Protein AF-A0A257LGB9-F1 (afdb_monomer_lite)

Radius of gyration: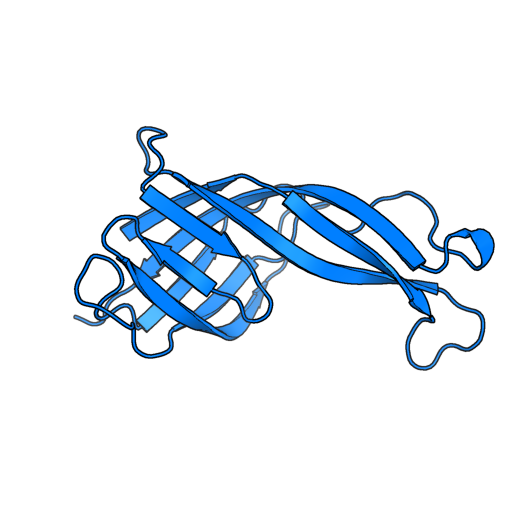 16.11 Å; chains: 1; bounding box: 43×27×45 Å

Secondary structure (DSSP, 8-state):
-EEEEEEEEEEEEEEPTT-TT-EEEEEEEEEEEEE-TTS-EEEEEETTTTEEEETTS-EEEEEEEEEE--STTBPPEEEEEEPPPBSSSTTTT--EEEEEEEEEBSPPSS---TTTTT-EEEEEEEEEEEEE---

Sequence (135 aa):
METVGVGEITYECRDKANAAGQFEWAFVGPQAVLNDRAGQAVGRYFGPPATWVSLDGSQLTGTQLAVAPAQPGSLPLQLVKANPAMGAGALAGVSHIQRVATQGGVAPASPCDAAGRGSRQVVKYQADYIFYKPV

Foldseek 3Di:
DKWKWWFKWKWAWADDPPDPQDIDTDTDKTWTFTADPVRHGQWIFMDDVTKTAGPQGKIWGWDWDDWADDPPQWDTKTKTAIDAIDDDDDQHQFGIKIWAPKDHRDDDPDDRGPVRHGPMDMMIIMTMIDTDGDD

Structure (mmCIF, N/CA/C/O backbone):
data_AF-A0A257LGB9-F1
#
_entry.id   AF-A0A257LGB9-F1
#
loop_
_atom_site.group_PDB
_atom_site.id
_atom_site.type_symbol
_atom_site.label_atom_id
_atom_site.label_alt_id
_atom_site.label_comp_id
_atom_site.label_asym_id
_atom_site.label_entity_id
_atom_site.label_seq_id
_atom_site.pdbx_PDB_ins_code
_atom_site.Cartn_x
_atom_site.Cartn_y
_atom_site.Cartn_z
_atom_site.occupancy
_atom_site.B_iso_or_equiv
_atom_site.auth_seq_id
_atom_site.auth_comp_id
_atom_site.auth_asym_id
_atom_site.auth_atom_id
_atom_site.pdbx_PDB_model_num
ATOM 1 N N . MET A 1 1 ? -13.110 -1.161 11.593 1.00 92.75 1 MET A N 1
ATOM 2 C CA . MET A 1 1 ? -13.285 -0.008 10.674 1.00 92.75 1 MET A CA 1
ATOM 3 C C . MET A 1 1 ? -13.025 -0.503 9.268 1.00 92.75 1 MET A C 1
ATOM 5 O O . MET A 1 1 ? -12.164 -1.359 9.115 1.00 92.75 1 MET A O 1
ATOM 9 N N . GLU A 1 2 ? -13.746 0.007 8.276 1.00 96.69 2 GLU A N 1
ATOM 10 C CA . GLU A 1 2 ? -13.576 -0.373 6.872 1.00 96.69 2 GLU A CA 1
ATOM 11 C C . GLU A 1 2 ? -13.458 0.877 6.009 1.00 96.69 2 GLU A C 1
ATOM 13 O O . GLU A 1 2 ? -14.219 1.826 6.206 1.00 96.69 2 GLU A O 1
ATOM 18 N N . THR A 1 3 ? -12.514 0.880 5.072 1.00 98.25 3 THR A N 1
ATOM 19 C CA . THR A 1 3 ? -12.326 1.982 4.124 1.00 98.25 3 THR A CA 1
ATOM 20 C C . THR A 1 3 ? -12.063 1.465 2.716 1.00 98.25 3 THR A C 1
ATOM 22 O O . THR A 1 3 ? -11.540 0.369 2.532 1.00 98.25 3 THR A O 1
ATOM 25 N N . VAL A 1 4 ? -12.404 2.270 1.715 1.00 98.62 4 VAL A N 1
ATOM 26 C CA . VAL A 1 4 ? -12.056 2.053 0.310 1.00 98.62 4 VAL A CA 1
ATOM 27 C C . VAL A 1 4 ? -10.867 2.947 -0.020 1.00 98.62 4 VAL A C 1
ATOM 29 O O . VAL A 1 4 ? -10.984 4.171 -0.060 1.00 98.62 4 VAL A O 1
ATOM 32 N N . GLY A 1 5 ? -9.705 2.342 -0.237 1.00 98.25 5 GLY A N 1
ATOM 33 C CA . GLY A 1 5 ? -8.519 3.029 -0.724 1.00 98.25 5 GLY A CA 1
ATOM 34 C C . GLY A 1 5 ? -8.590 3.226 -2.231 1.00 98.25 5 GLY A C 1
ATOM 35 O O . GLY A 1 5 ? -8.691 2.241 -2.955 1.00 98.25 5 GLY A O 1
ATOM 36 N N . VAL A 1 6 ? -8.500 4.468 -2.703 1.00 98.38 6 VAL A N 1
ATOM 37 C CA . VAL A 1 6 ? -8.453 4.817 -4.131 1.00 98.38 6 VAL A CA 1
ATOM 38 C C . VAL A 1 6 ? -7.217 5.664 -4.393 1.00 98.38 6 VAL A C 1
ATOM 40 O O . VAL A 1 6 ? -6.977 6.661 -3.709 1.00 98.38 6 VAL A O 1
ATOM 43 N N . GLY A 1 7 ? -6.420 5.271 -5.379 1.00 97.94 7 GLY A N 1
ATOM 44 C CA . GLY A 1 7 ? -5.241 6.025 -5.764 1.00 97.94 7 GLY A CA 1
ATOM 45 C C . GLY A 1 7 ? -4.385 5.296 -6.779 1.00 97.94 7 GLY A C 1
ATOM 46 O O . GLY A 1 7 ? -4.882 4.756 -7.767 1.00 97.94 7 GLY A O 1
ATOM 47 N N . GLU A 1 8 ? -3.082 5.325 -6.539 1.00 98.19 8 GLU A N 1
ATOM 48 C CA . GLU A 1 8 ? -2.081 4.992 -7.537 1.00 98.19 8 GLU A CA 1
ATOM 49 C C . GLU A 1 8 ? -0.939 4.165 -6.946 1.00 98.19 8 GLU A C 1
ATOM 51 O O . GLU A 1 8 ? -0.592 4.288 -5.768 1.00 98.19 8 GLU A O 1
ATOM 56 N N . ILE A 1 9 ? -0.337 3.327 -7.789 1.00 98.25 9 ILE A N 1
ATOM 57 C CA . ILE A 1 9 ? 0.916 2.626 -7.506 1.00 98.25 9 ILE A CA 1
ATOM 58 C C . ILE A 1 9 ? 1.969 3.133 -8.477 1.00 98.25 9 ILE A C 1
ATOM 60 O O . ILE A 1 9 ? 1.739 3.171 -9.687 1.00 98.25 9 ILE A O 1
ATOM 64 N N . THR A 1 10 ? 3.136 3.483 -7.946 1.00 98.44 10 THR A N 1
ATOM 65 C CA . THR A 1 10 ? 4.296 3.839 -8.762 1.00 98.44 10 THR A CA 1
ATOM 66 C C . THR A 1 10 ? 5.200 2.629 -8.948 1.00 98.44 10 THR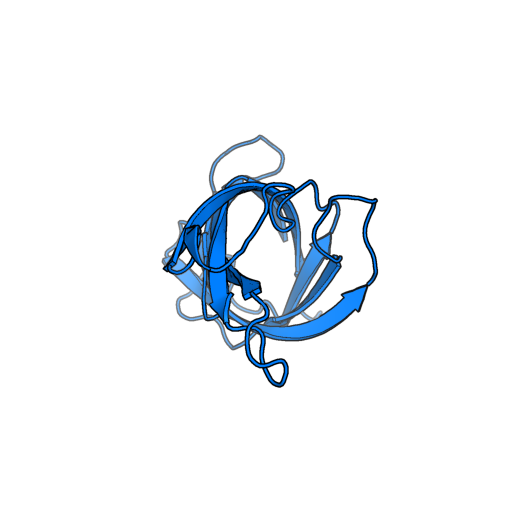 A C 1
ATOM 68 O O . THR A 1 10 ? 5.572 1.958 -7.980 1.00 98.44 10 THR A O 1
ATOM 71 N N . TYR A 1 11 ? 5.592 2.395 -10.195 1.00 98.31 11 TYR A N 1
ATOM 72 C CA . TYR A 1 11 ? 6.624 1.453 -10.602 1.00 98.31 11 TYR A CA 1
ATOM 73 C C . TYR A 1 11 ? 7.796 2.196 -11.234 1.00 98.31 11 TYR A C 1
ATOM 75 O O . TYR A 1 11 ? 7.620 3.255 -11.835 1.00 98.31 11 TYR A O 1
ATOM 83 N N . GLU A 1 12 ? 8.990 1.625 -11.123 1.00 98.00 12 GLU A N 1
ATOM 84 C CA . GLU A 1 12 ? 10.197 2.122 -11.775 1.00 98.00 12 GLU A CA 1
ATOM 85 C C . GLU A 1 12 ? 10.877 0.978 -12.517 1.00 98.00 12 GLU A C 1
ATOM 87 O O . GLU A 1 12 ? 11.023 -0.115 -11.971 1.00 98.00 12 GLU A O 1
ATOM 92 N N . CYS 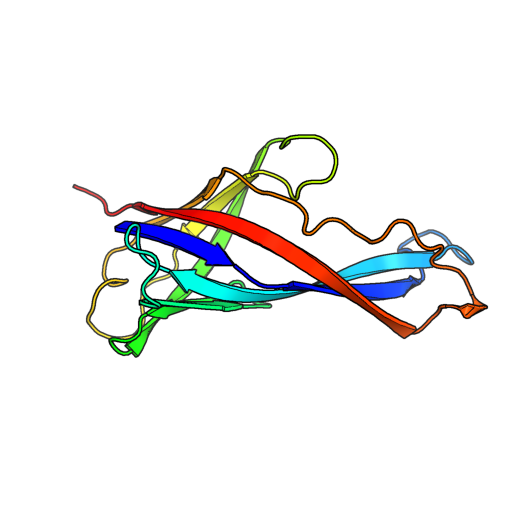A 1 13 ? 11.276 1.219 -13.761 1.00 98.00 13 CYS A N 1
ATOM 93 C CA . CYS A 1 13 ? 11.985 0.223 -14.547 1.00 98.00 13 CYS A CA 1
ATOM 94 C C . CYS A 1 13 ? 13.435 0.136 -14.063 1.00 98.00 13 CYS A C 1
ATOM 96 O O . CYS A 1 13 ? 14.197 1.100 -14.183 1.00 98.00 13 CYS A O 1
ATOM 98 N N . ARG A 1 14 ? 13.815 -1.006 -13.486 1.00 97.12 14 ARG A N 1
ATOM 99 C CA . ARG A 1 14 ? 15.130 -1.229 -12.871 1.00 97.12 14 ARG A CA 1
ATOM 100 C C . ARG A 1 14 ? 15.772 -2.497 -13.407 1.00 97.12 14 ARG A C 1
ATOM 102 O O . ARG A 1 14 ? 15.093 -3.356 -13.960 1.00 97.12 14 ARG A O 1
ATOM 109 N N . ASP A 1 15 ? 17.083 -2.610 -13.227 1.00 96.31 15 ASP A N 1
ATOM 110 C CA . ASP A 1 15 ? 17.796 -3.857 -13.489 1.00 96.31 15 ASP A CA 1
ATOM 111 C C . ASP A 1 15 ? 17.211 -4.976 -12.621 1.00 96.31 15 ASP A C 1
ATOM 113 O O . ASP A 1 15 ? 17.029 -4.813 -11.409 1.00 96.31 15 ASP A O 1
ATOM 117 N N . LYS A 1 16 ? 16.920 -6.112 -13.249 1.00 94.62 16 LYS A N 1
ATOM 118 C CA . LYS A 1 16 ? 16.369 -7.275 -12.567 1.00 94.62 16 LYS A CA 1
ATOM 119 C C . LYS A 1 16 ? 17.433 -7.912 -11.685 1.00 94.62 16 LYS A C 1
ATOM 121 O O . LYS A 1 16 ? 18.541 -8.226 -12.135 1.00 94.62 16 LYS A O 1
ATOM 126 N N . ALA A 1 17 ? 17.084 -8.152 -10.424 1.00 90.94 17 ALA A N 1
ATOM 127 C CA . ALA A 1 17 ? 18.003 -8.789 -9.491 1.00 90.94 17 ALA A CA 1
ATOM 128 C C . ALA A 1 17 ? 18.401 -10.187 -9.998 1.00 90.94 17 ALA A C 1
ATOM 130 O O . ALA A 1 17 ? 17.553 -10.985 -10.397 1.00 90.94 17 ALA A O 1
ATOM 131 N N . ASN A 1 18 ? 19.700 -10.490 -9.956 1.00 91.75 18 ASN A N 1
ATOM 132 C CA . ASN A 1 18 ? 20.275 -11.776 -10.374 1.00 91.75 18 ASN A CA 1
ATOM 133 C C . ASN A 1 18 ? 20.073 -12.143 -11.860 1.00 91.75 18 ASN A C 1
ATOM 135 O O . ASN A 1 18 ? 20.211 -13.311 -12.220 1.00 91.75 18 ASN A O 1
ATOM 139 N N . ALA A 1 19 ? 19.779 -11.174 -12.733 1.00 91.62 19 ALA A N 1
ATOM 140 C CA . ALA A 1 19 ? 19.645 -11.405 -14.169 1.00 91.62 19 ALA A CA 1
ATOM 141 C C . ALA A 1 19 ? 20.272 -10.253 -14.970 1.00 91.62 19 ALA A C 1
ATOM 143 O O . ALA A 1 19 ? 19.600 -9.304 -15.368 1.00 91.62 19 ALA A O 1
ATOM 144 N N . ALA A 1 20 ? 21.586 -10.339 -15.198 1.00 90.75 20 ALA A N 1
ATOM 145 C CA . ALA A 1 20 ? 22.342 -9.309 -15.910 1.00 90.75 20 ALA A CA 1
ATOM 146 C C . ALA A 1 20 ? 21.741 -9.013 -17.296 1.00 90.75 20 ALA A C 1
ATOM 148 O O . ALA A 1 20 ? 21.464 -9.926 -18.075 1.00 90.75 20 ALA A O 1
ATOM 149 N N . GLY A 1 21 ? 21.542 -7.726 -17.592 1.00 91.31 21 GLY A N 1
ATOM 150 C CA . GLY A 1 21 ? 20.955 -7.258 -18.851 1.00 91.31 21 GLY A CA 1
ATOM 151 C C . GLY A 1 21 ? 19.432 -7.403 -18.952 1.00 91.31 21 GLY A C 1
ATOM 152 O O . GLY A 1 21 ? 18.864 -6.991 -19.960 1.00 91.31 21 GLY A O 1
ATOM 153 N N . GLN A 1 22 ? 18.763 -7.961 -17.936 1.00 95.06 22 GLN A N 1
ATOM 154 C CA . GLN A 1 22 ? 17.304 -7.975 -17.847 1.00 95.06 22 GLN A CA 1
ATOM 155 C C . GLN A 1 22 ? 16.810 -6.823 -16.975 1.00 95.06 22 GLN A C 1
ATOM 157 O O . GLN A 1 22 ? 17.477 -6.405 -16.030 1.00 95.06 22 GLN A O 1
ATOM 162 N N . PHE A 1 23 ? 15.605 -6.351 -17.277 1.00 96.50 23 PHE A N 1
ATOM 163 C CA . PHE A 1 23 ? 14.956 -5.258 -16.570 1.00 96.50 23 PHE A CA 1
ATOM 164 C C . PHE A 1 23 ? 13.569 -5.696 -16.106 1.00 96.50 23 PHE A C 1
ATOM 166 O O . PHE A 1 23 ? 12.938 -6.562 -16.714 1.00 96.50 23 PHE A O 1
ATOM 173 N N . GLU A 1 24 ? 13.105 -5.121 -15.004 1.00 96.69 24 GLU A N 1
ATOM 174 C CA . GLU A 1 24 ? 11.769 -5.362 -14.477 1.00 96.69 24 GLU A CA 1
ATOM 175 C C . GLU A 1 24 ? 11.170 -4.104 -13.849 1.00 96.69 24 GLU A C 1
ATOM 177 O O . GLU A 1 24 ? 11.870 -3.203 -13.378 1.00 96.69 24 GLU A O 1
ATOM 182 N N . TRP A 1 25 ? 9.840 -4.053 -13.826 1.00 97.88 25 TRP A N 1
ATOM 183 C CA . TRP A 1 25 ? 9.112 -3.029 -13.093 1.00 97.88 25 TRP A CA 1
ATOM 184 C C . TRP A 1 25 ? 9.207 -3.302 -11.593 1.00 97.88 25 TRP A C 1
ATOM 186 O O . TRP A 1 25 ? 8.507 -4.157 -11.050 1.00 97.88 25 TRP A O 1
ATOM 196 N N . ALA A 1 26 ? 10.049 -2.538 -10.907 1.00 96.75 26 ALA A N 1
ATOM 197 C CA . ALA A 1 26 ? 10.163 -2.575 -9.461 1.00 96.75 26 ALA A CA 1
ATOM 198 C C . ALA A 1 26 ? 9.051 -1.741 -8.812 1.00 96.75 26 ALA A C 1
ATOM 200 O O . ALA A 1 26 ? 8.812 -0.593 -9.193 1.00 96.75 26 ALA A O 1
ATOM 201 N N . PHE A 1 27 ? 8.391 -2.303 -7.799 1.00 96.19 27 PHE A N 1
ATOM 202 C CA . PHE A 1 27 ? 7.402 -1.589 -6.992 1.00 96.19 27 PHE A CA 1
ATOM 203 C C . PHE A 1 27 ? 8.085 -0.465 -6.199 1.00 96.19 27 PHE A C 1
ATOM 205 O O . PHE A 1 27 ? 8.990 -0.727 -5.406 1.00 96.19 27 PHE A O 1
ATOM 212 N N . VAL A 1 28 ? 7.654 0.782 -6.404 1.00 97.50 28 VAL A N 1
ATOM 213 C CA . VAL A 1 28 ? 8.186 1.948 -5.681 1.00 97.50 28 VAL A CA 1
ATOM 214 C C . VAL A 1 28 ? 7.346 2.235 -4.450 1.00 97.50 28 VAL A C 1
ATOM 216 O O . VAL A 1 28 ? 7.895 2.334 -3.359 1.00 97.50 28 VAL A O 1
ATOM 219 N N . GLY A 1 29 ? 6.028 2.353 -4.606 1.00 96.69 29 GLY A N 1
ATOM 220 C CA . GLY A 1 29 ? 5.152 2.667 -3.486 1.00 96.69 29 GLY A CA 1
ATOM 221 C C . GLY A 1 29 ? 3.708 2.961 -3.892 1.00 96.69 29 GLY A C 1
ATOM 222 O O . GLY A 1 29 ? 3.451 3.329 -5.043 1.00 96.69 29 GLY A O 1
ATOM 223 N N . PRO A 1 30 ? 2.759 2.801 -2.956 1.00 97.81 30 PRO A N 1
ATOM 224 C CA . PRO A 1 30 ? 1.386 3.244 -3.120 1.00 97.81 30 PRO A CA 1
ATOM 225 C C . PRO A 1 30 ? 1.195 4.695 -2.662 1.00 97.81 30 PRO A C 1
ATOM 227 O O . PRO A 1 30 ? 1.864 5.161 -1.739 1.00 97.81 30 PRO A O 1
ATOM 230 N N . GLN A 1 31 ? 0.198 5.366 -3.231 1.00 98.31 31 GLN A N 1
ATOM 231 C CA . GLN A 1 31 ? -0.390 6.591 -2.697 1.00 98.31 31 GLN A CA 1
ATOM 232 C C . GLN A 1 31 ? -1.903 6.550 -2.922 1.00 98.31 31 GLN A C 1
ATOM 234 O O . GLN A 1 31 ? -2.366 6.582 -4.058 1.00 98.31 31 GLN A O 1
ATOM 239 N N . ALA A 1 32 ? -2.681 6.478 -1.845 1.00 98.56 32 ALA A N 1
ATOM 240 C CA . ALA A 1 32 ? -4.134 6.376 -1.909 1.00 98.56 32 ALA A CA 1
ATOM 241 C C . ALA A 1 32 ? -4.826 7.232 -0.845 1.00 98.56 32 ALA A C 1
ATOM 243 O O . ALA A 1 32 ? -4.322 7.416 0.267 1.00 98.56 32 ALA A O 1
ATOM 244 N N . VAL A 1 33 ? -6.013 7.723 -1.190 1.00 98.69 33 VAL A N 1
ATOM 245 C CA . VAL A 1 33 ? -6.978 8.284 -0.239 1.00 98.69 33 VAL A CA 1
ATOM 246 C C . VAL A 1 33 ? -7.826 7.137 0.293 1.00 98.69 33 VAL A C 1
ATOM 248 O O . VAL A 1 33 ? -8.251 6.281 -0.479 1.00 98.69 33 VAL A O 1
ATOM 251 N N . LEU A 1 34 ? -8.053 7.103 1.603 1.00 98.62 34 LEU A N 1
ATOM 252 C CA . LEU A 1 34 ? -8.959 6.158 2.247 1.00 98.62 34 LEU A CA 1
ATOM 253 C C . LEU A 1 34 ? -10.313 6.837 2.428 1.00 98.62 34 LEU A C 1
ATOM 255 O O . LEU A 1 34 ? -10.395 7.844 3.129 1.00 98.62 34 LEU A O 1
ATOM 259 N N . ASN A 1 35 ? -11.352 6.272 1.825 1.00 98.50 35 ASN A N 1
ATOM 260 C CA . ASN A 1 35 ? -12.722 6.760 1.928 1.00 98.50 35 ASN A CA 1
ATOM 261 C C . ASN A 1 35 ? -13.561 5.830 2.808 1.00 98.50 35 ASN A C 1
ATOM 263 O O . ASN A 1 35 ? -13.337 4.621 2.809 1.00 98.50 35 ASN A O 1
ATOM 267 N N . ASP A 1 36 ? -14.530 6.355 3.548 1.00 96.31 36 ASP A N 1
ATOM 268 C CA . ASP A 1 36 ? -15.533 5.525 4.215 1.00 96.31 36 ASP A CA 1
ATOM 269 C C . ASP A 1 36 ? -16.525 4.913 3.204 1.00 96.31 36 ASP A C 1
ATOM 271 O O . ASP A 1 36 ? -16.432 5.113 1.989 1.00 96.31 36 ASP A O 1
ATOM 275 N N . ARG A 1 37 ? -17.500 4.144 3.700 1.00 91.56 37 ARG A N 1
ATOM 276 C CA . ARG A 1 37 ? -18.526 3.515 2.851 1.00 91.56 37 ARG A CA 1
ATOM 277 C C . ARG A 1 37 ? -19.489 4.524 2.204 1.00 91.56 37 ARG A C 1
ATOM 279 O O . ARG A 1 37 ? -20.154 4.161 1.240 1.00 91.56 37 ARG A O 1
ATOM 286 N N . ALA A 1 38 ? -19.551 5.764 2.695 1.00 93.88 38 ALA A N 1
ATOM 287 C CA . ALA A 1 38 ? -20.304 6.858 2.082 1.00 93.88 38 ALA A CA 1
ATOM 288 C C . ALA A 1 38 ? -19.481 7.621 1.023 1.00 93.88 38 ALA A C 1
ATOM 290 O O . ALA A 1 38 ? -20.002 8.536 0.385 1.00 93.88 38 ALA A O 1
ATOM 291 N N . GLY A 1 39 ? -18.215 7.243 0.813 1.00 94.56 39 GLY A N 1
ATOM 292 C CA . GLY A 1 39 ? -17.309 7.876 -0.140 1.00 94.56 39 GLY A CA 1
ATOM 293 C C . GLY A 1 39 ? -16.592 9.110 0.407 1.00 94.56 39 GLY A C 1
ATOM 294 O O . GLY A 1 39 ? -15.912 9.790 -0.358 1.00 94.56 39 GLY A O 1
ATOM 295 N N . GLN A 1 40 ? -16.709 9.404 1.705 1.00 97.31 40 GLN A N 1
ATOM 296 C CA . GLN A 1 40 ? -16.028 10.540 2.318 1.00 97.31 40 GLN A CA 1
ATOM 297 C C . GLN A 1 40 ? -14.590 10.188 2.665 1.00 97.31 40 GLN A C 1
ATOM 299 O O . GLN A 1 40 ? -14.323 9.136 3.243 1.00 97.31 40 GLN A O 1
ATOM 304 N N . ALA A 1 41 ? -13.656 11.087 2.360 1.00 98.06 41 ALA A N 1
ATOM 305 C CA . ALA A 1 41 ? -12.259 10.903 2.728 1.00 98.06 41 ALA A CA 1
ATOM 306 C C . ALA A 1 41 ? -12.108 10.889 4.257 1.00 98.06 41 ALA A C 1
ATOM 308 O O . ALA A 1 41 ? -12.501 11.833 4.938 1.00 98.06 41 ALA A O 1
ATOM 309 N N . VAL A 1 42 ? -11.502 9.827 4.787 1.00 98.12 42 VAL A N 1
ATOM 310 C CA . VAL A 1 42 ? -11.250 9.621 6.227 1.00 98.12 42 VAL A CA 1
ATOM 311 C C . VAL A 1 42 ? -9.778 9.379 6.545 1.00 98.12 42 VAL A C 1
ATOM 313 O O . VAL A 1 42 ? -9.393 9.307 7.711 1.00 98.12 42 VAL A O 1
ATOM 316 N N . GLY A 1 43 ? -8.924 9.283 5.527 1.00 98.19 43 GLY A N 1
ATOM 317 C CA . GLY A 1 43 ? -7.501 9.087 5.738 1.00 98.19 43 GLY A CA 1
ATOM 318 C C . GLY A 1 43 ? -6.700 8.914 4.458 1.00 98.19 43 GLY A C 1
ATOM 319 O O . GLY A 1 43 ? -7.169 9.170 3.349 1.00 98.19 43 GLY A O 1
ATOM 320 N N . ARG A 1 44 ? -5.458 8.467 4.619 1.00 98.50 44 ARG A N 1
ATOM 321 C CA . ARG A 1 44 ? -4.500 8.225 3.538 1.00 98.50 44 ARG A CA 1
ATOM 322 C C . ARG A 1 44 ? -3.725 6.938 3.788 1.00 98.50 44 ARG A C 1
ATOM 324 O O . ARG A 1 44 ? -3.461 6.571 4.932 1.00 98.50 44 ARG A O 1
ATOM 331 N N . TYR A 1 45 ? -3.326 6.293 2.701 1.00 98.44 45 TYR A N 1
ATOM 332 C CA . TYR A 1 45 ? -2.424 5.149 2.692 1.00 98.44 45 TYR A CA 1
ATOM 333 C C . TYR A 1 45 ? -1.251 5.421 1.751 1.00 98.44 45 TYR A C 1
ATOM 335 O O . TYR A 1 45 ? -1.456 5.846 0.614 1.00 98.44 45 TYR A O 1
ATOM 343 N N . PHE A 1 46 ? -0.026 5.188 2.214 1.00 98.25 46 PHE A N 1
ATOM 344 C CA . PHE A 1 46 ? 1.181 5.369 1.405 1.00 98.25 46 PHE A CA 1
ATOM 345 C C . PHE A 1 46 ? 2.332 4.475 1.877 1.00 98.25 46 PHE A C 1
ATOM 347 O O . PHE A 1 46 ? 2.225 3.797 2.897 1.00 98.25 46 PHE A O 1
ATOM 354 N N . GLY A 1 47 ? 3.438 4.451 1.137 1.00 95.56 47 GLY A N 1
ATOM 355 C CA . GLY A 1 47 ? 4.678 3.804 1.567 1.00 95.56 47 GLY A CA 1
ATOM 356 C C . GLY A 1 47 ? 5.802 3.923 0.538 1.00 95.56 47 GLY A C 1
ATOM 357 O O . GLY A 1 47 ? 5.577 4.513 -0.520 1.00 95.56 47 GLY A O 1
ATOM 358 N N . PRO A 1 48 ? 6.988 3.346 0.805 1.00 93.81 48 PRO A N 1
ATOM 359 C CA . PRO A 1 48 ? 7.365 2.532 1.971 1.00 93.81 48 PRO A CA 1
ATOM 360 C C . PRO A 1 48 ? 7.857 3.351 3.195 1.00 93.81 48 PRO A C 1
ATOM 362 O O . PRO A 1 48 ? 8.442 4.415 3.004 1.00 93.81 48 PRO A O 1
ATOM 365 N N . PRO A 1 49 ? 7.683 2.846 4.444 1.00 95.25 49 PRO A N 1
ATOM 366 C CA . PRO A 1 49 ? 6.932 1.637 4.801 1.00 95.25 49 PRO A CA 1
ATOM 367 C C . PRO A 1 49 ? 5.422 1.836 4.613 1.00 95.25 49 PRO A C 1
ATOM 369 O O . PRO A 1 49 ? 4.943 2.965 4.541 1.00 95.25 49 PRO A O 1
ATOM 372 N N . ALA A 1 50 ? 4.664 0.739 4.531 1.00 96.75 50 ALA A N 1
ATOM 373 C CA . ALA A 1 50 ? 3.205 0.799 4.455 1.00 96.75 50 ALA A CA 1
ATOM 374 C C . ALA A 1 50 ? 2.645 1.540 5.683 1.00 96.75 50 ALA A C 1
ATOM 376 O O . ALA A 1 50 ? 2.816 1.081 6.813 1.00 96.75 50 ALA A O 1
ATOM 377 N N . THR A 1 51 ? 2.019 2.689 5.439 1.00 98.38 51 THR A N 1
ATOM 378 C CA . THR A 1 51 ? 1.590 3.659 6.448 1.00 98.38 51 THR A CA 1
ATOM 379 C C . THR A 1 51 ? 0.134 4.031 6.214 1.00 98.38 51 THR A C 1
ATOM 381 O O . THR A 1 51 ? -0.248 4.386 5.098 1.00 98.38 51 THR A O 1
ATOM 384 N N . TRP A 1 52 ? -0.669 3.973 7.274 1.00 98.62 52 TRP A N 1
ATOM 385 C CA . TRP A 1 52 ? -2.062 4.410 7.297 1.00 98.62 52 TRP A CA 1
ATOM 386 C C . TRP A 1 52 ? -2.182 5.598 8.238 1.00 98.62 52 TRP A C 1
ATOM 388 O O . TRP A 1 52 ? -1.699 5.541 9.368 1.00 98.62 52 TRP A O 1
ATOM 398 N N . VAL A 1 53 ? -2.834 6.657 7.770 1.00 98.38 53 VAL A N 1
ATOM 399 C CA . VAL A 1 53 ? -3.074 7.886 8.530 1.00 98.38 53 VAL A CA 1
ATOM 400 C C . VAL A 1 53 ? -4.560 8.198 8.475 1.00 98.38 53 VAL A C 1
ATOM 402 O O . VAL A 1 53 ? -5.145 8.200 7.393 1.00 98.38 53 VAL A O 1
ATOM 405 N N . SER A 1 54 ? -5.163 8.452 9.627 1.00 98.31 54 SER A N 1
ATOM 406 C CA . SER A 1 54 ? -6.543 8.913 9.771 1.00 98.31 54 SER A CA 1
ATOM 407 C C . SER A 1 54 ? -6.588 10.443 9.849 1.00 98.31 54 SER A C 1
ATOM 409 O O . SER A 1 54 ? -5.613 11.079 10.252 1.00 98.31 54 SER A O 1
ATOM 411 N N . LEU A 1 55 ? -7.714 11.058 9.474 1.00 97.50 55 LEU A N 1
ATOM 412 C CA . LEU A 1 55 ? -7.892 12.516 9.563 1.00 97.50 55 LEU A CA 1
ATOM 413 C C . LEU A 1 55 ? -7.877 13.059 10.999 1.00 97.50 55 LEU A C 1
ATOM 415 O O . LEU A 1 55 ? -7.625 14.244 11.193 1.00 97.50 55 LEU A O 1
ATOM 419 N N . ASP A 1 56 ? -8.091 12.206 12.001 1.00 96.50 56 ASP A N 1
ATOM 420 C CA . ASP A 1 56 ? -7.922 12.567 13.416 1.00 96.50 56 ASP A CA 1
ATOM 421 C C . ASP A 1 56 ? -6.449 12.645 13.866 1.00 96.50 56 ASP A C 1
ATOM 423 O O . ASP A 1 56 ? -6.170 12.918 15.031 1.00 96.50 56 ASP A O 1
ATOM 427 N N . GLY A 1 57 ? -5.502 12.408 12.952 1.00 96.88 57 GLY A N 1
ATOM 428 C CA . GLY A 1 57 ? -4.065 12.454 13.208 1.00 96.88 57 GLY A CA 1
ATOM 429 C C . GLY A 1 57 ? -3.480 11.151 13.750 1.00 96.88 57 GLY A C 1
ATOM 430 O O . GLY A 1 57 ? -2.257 11.044 13.849 1.00 96.88 57 GLY A O 1
ATOM 431 N N . SER A 1 58 ? -4.304 10.143 14.060 1.00 98.25 58 SER A N 1
ATOM 432 C CA . SER A 1 58 ? -3.784 8.817 14.391 1.00 98.25 58 SER A CA 1
ATOM 433 C C . SER A 1 58 ? -3.137 8.177 13.159 1.00 98.25 58 SER A C 1
ATOM 435 O O . SER A 1 58 ? -3.647 8.282 12.040 1.00 98.25 58 SER A O 1
ATOM 437 N N . GLN A 1 59 ? -1.997 7.514 13.348 1.00 98.31 59 GLN A N 1
ATOM 438 C CA . GLN A 1 59 ? -1.266 6.845 12.270 1.00 98.31 59 GLN A CA 1
ATOM 439 C C . GLN A 1 59 ? -0.622 5.547 12.740 1.00 98.31 59 GLN A C 1
ATOM 441 O O . GLN A 1 59 ? -0.229 5.424 13.896 1.00 98.31 59 GLN A O 1
ATOM 446 N N . LEU A 1 60 ? -0.450 4.585 11.841 1.00 98.44 60 LEU A N 1
ATOM 447 C CA . LEU A 1 60 ? 0.322 3.374 12.112 1.00 98.44 60 LEU A CA 1
ATOM 448 C C . LEU A 1 60 ? 1.059 2.902 10.862 1.00 98.44 60 LEU A C 1
ATOM 450 O O . LEU A 1 60 ? 0.663 3.185 9.730 1.00 98.44 60 LEU A O 1
ATOM 454 N N . THR A 1 61 ? 2.106 2.119 11.089 1.00 98.44 61 THR A N 1
ATOM 455 C CA . THR A 1 61 ? 2.748 1.282 10.068 1.00 98.44 61 THR A CA 1
ATOM 456 C C . THR A 1 61 ? 2.433 -0.188 10.334 1.00 98.44 61 THR A C 1
ATOM 458 O O . THR A 1 61 ? 1.799 -0.520 11.338 1.00 98.44 61 THR A O 1
ATOM 461 N N . GLY A 1 62 ? 2.871 -1.097 9.467 1.00 96.50 62 GLY A N 1
ATOM 462 C CA . GLY A 1 62 ? 2.705 -2.521 9.734 1.00 96.50 62 GLY A CA 1
ATOM 463 C C . GLY A 1 62 ? 3.632 -3.424 8.939 1.00 96.50 62 GLY A C 1
ATOM 464 O O . GLY A 1 62 ? 4.267 -3.007 7.970 1.00 96.50 62 GLY A O 1
ATOM 465 N N . THR A 1 63 ? 3.674 -4.683 9.362 1.00 96.44 63 THR A N 1
ATOM 466 C CA . THR A 1 63 ? 4.486 -5.744 8.765 1.00 96.44 63 THR A CA 1
ATOM 467 C C . THR A 1 63 ? 3.587 -6.724 8.030 1.00 96.44 63 THR A C 1
ATOM 469 O O . THR A 1 63 ? 2.617 -7.231 8.594 1.00 96.44 63 THR A O 1
ATOM 472 N N . GLN A 1 64 ? 3.904 -7.010 6.767 1.00 97.12 64 GLN A N 1
ATOM 473 C CA . GLN A 1 64 ? 3.179 -8.015 5.995 1.00 97.12 64 GLN A CA 1
ATOM 474 C C . GLN A 1 64 ? 3.335 -9.396 6.643 1.00 97.12 64 GLN A C 1
ATOM 476 O O . GLN A 1 64 ? 4.454 -9.855 6.858 1.00 97.12 64 GLN A O 1
ATOM 481 N N . LEU A 1 65 ? 2.211 -10.057 6.915 1.00 98.06 65 LEU A N 1
ATOM 482 C CA . LEU A 1 65 ? 2.173 -11.421 7.440 1.00 98.06 65 LEU A CA 1
ATOM 483 C C . LEU A 1 65 ? 1.890 -12.450 6.351 1.00 98.06 65 LEU A C 1
ATOM 485 O O . LEU A 1 65 ? 2.497 -13.514 6.335 1.00 98.06 65 LEU A O 1
ATOM 489 N N . ALA A 1 66 ? 0.949 -12.145 5.459 1.00 97.94 66 ALA A N 1
ATOM 490 C CA . ALA A 1 66 ? 0.513 -13.080 4.433 1.00 97.94 66 ALA A CA 1
ATOM 491 C C . ALA A 1 66 ? 0.021 -12.348 3.188 1.00 97.94 66 ALA A C 1
ATOM 493 O O . ALA A 1 66 ? -0.406 -11.191 3.247 1.00 97.94 66 ALA A O 1
ATOM 494 N N . VAL A 1 67 ? 0.057 -13.064 2.068 1.00 98.12 67 VAL A N 1
ATOM 495 C CA . VAL A 1 67 ? -0.539 -12.656 0.798 1.00 98.12 67 VAL A CA 1
ATOM 496 C C . VAL A 1 67 ? -1.339 -13.805 0.211 1.00 98.12 67 VAL A C 1
ATOM 498 O O . VAL A 1 67 ? -1.021 -14.970 0.446 1.00 98.12 67 VAL A O 1
ATOM 501 N N . ALA A 1 68 ? -2.358 -13.472 -0.570 1.00 97.88 68 ALA A N 1
ATOM 502 C CA . ALA A 1 68 ? -3.105 -14.437 -1.363 1.00 97.88 68 ALA A CA 1
ATOM 503 C C . ALA A 1 68 ? -3.344 -13.885 -2.777 1.00 97.88 68 ALA A C 1
ATOM 505 O O . ALA A 1 68 ? -3.428 -12.661 -2.941 1.00 97.88 68 ALA A O 1
ATOM 506 N N . PRO A 1 69 ? -3.455 -14.749 -3.801 1.00 97.50 69 PRO A N 1
ATOM 507 C CA . PRO A 1 69 ? -3.807 -14.313 -5.147 1.00 97.50 69 PRO A CA 1
ATOM 508 C C . PRO A 1 69 ? -5.119 -13.516 -5.167 1.00 97.50 69 PRO A C 1
ATOM 510 O O . PRO A 1 69 ? -6.063 -13.837 -4.445 1.00 97.50 69 PRO A O 1
ATOM 513 N N . ALA A 1 70 ? -5.169 -12.483 -6.003 1.00 96.69 70 ALA A N 1
ATOM 514 C CA . ALA A 1 70 ? -6.381 -11.729 -6.313 1.00 96.69 70 ALA A CA 1
ATOM 515 C C . ALA A 1 70 ? -6.878 -12.081 -7.727 1.00 96.69 70 ALA A C 1
ATOM 517 O O . ALA A 1 70 ? -6.333 -12.970 -8.385 1.00 96.69 70 ALA A O 1
ATOM 518 N N . GLN A 1 71 ? -7.907 -11.379 -8.205 1.00 94.94 71 GLN A N 1
ATOM 519 C CA . GLN A 1 71 ? -8.337 -11.491 -9.600 1.00 94.94 71 GLN A CA 1
ATOM 520 C C . GLN A 1 71 ? -7.193 -11.088 -10.556 1.00 94.94 71 GLN A C 1
ATOM 522 O O . GLN A 1 71 ? -6.369 -10.239 -10.191 1.00 94.94 71 GLN A O 1
ATOM 527 N N . PRO A 1 72 ? -7.125 -11.657 -11.777 1.00 95.62 72 PRO A N 1
ATOM 528 C CA . PRO A 1 72 ? -6.103 -11.300 -12.757 1.00 95.62 72 PRO A CA 1
ATOM 529 C C . PRO A 1 72 ? -5.992 -9.784 -12.965 1.00 95.62 72 PRO A C 1
ATOM 531 O O . PRO A 1 72 ? -6.996 -9.080 -13.045 1.00 95.62 72 PRO A O 1
ATOM 534 N N . GLY A 1 73 ? -4.760 -9.276 -13.034 1.00 95.31 73 GLY A N 1
ATOM 535 C CA . GLY A 1 73 ? -4.497 -7.841 -13.191 1.00 95.31 73 GLY A CA 1
ATOM 536 C C . GLY A 1 73 ? -4.633 -7.009 -11.910 1.00 95.31 73 GLY A C 1
ATOM 537 O O . GLY A 1 73 ? -4.558 -5.786 -11.986 1.00 95.31 73 GLY A O 1
ATOM 538 N N . SER A 1 74 ? -4.802 -7.637 -10.742 1.00 97.44 74 SER A N 1
ATOM 539 C CA . SER A 1 74 ? -4.898 -6.939 -9.454 1.00 97.44 74 SER A CA 1
ATOM 540 C C . SER A 1 74 ? -3.775 -7.325 -8.496 1.00 97.44 74 SER A C 1
ATOM 542 O O . SER A 1 74 ? -3.295 -8.461 -8.502 1.00 97.44 74 SER A O 1
ATOM 544 N N . LEU A 1 75 ? -3.353 -6.378 -7.652 1.00 96.81 75 LEU A N 1
ATOM 545 C CA . LEU A 1 75 ? -2.385 -6.666 -6.593 1.00 96.81 75 LEU A CA 1
ATOM 546 C C . LEU A 1 75 ? -2.892 -7.783 -5.668 1.00 96.81 75 LEU A C 1
ATOM 548 O O . LEU A 1 75 ? -4.090 -7.825 -5.378 1.00 96.81 75 LEU A O 1
ATOM 552 N N . PRO A 1 76 ? -1.999 -8.638 -5.133 1.00 97.69 76 PRO A N 1
ATOM 553 C CA . PRO A 1 76 ? -2.380 -9.670 -4.178 1.00 97.69 76 PRO A CA 1
ATOM 554 C C . PRO A 1 76 ? -3.139 -9.110 -2.973 1.00 97.69 76 PRO A C 1
ATOM 556 O O . PRO A 1 76 ? -2.854 -8.005 -2.486 1.00 97.69 76 PRO A O 1
ATOM 559 N N . LEU A 1 77 ? -4.060 -9.911 -2.445 1.00 98.31 77 LEU A N 1
ATOM 560 C CA . LEU A 1 77 ? -4.661 -9.659 -1.139 1.00 98.31 77 LEU A CA 1
ATOM 561 C C . LEU A 1 77 ? -3.554 -9.713 -0.084 1.00 98.31 77 LEU A C 1
ATOM 563 O O . LEU A 1 77 ? -2.573 -10.439 -0.253 1.00 98.31 77 LEU A O 1
ATOM 567 N N . GLN A 1 78 ? -3.690 -8.946 0.993 1.00 98.12 78 GLN A N 1
ATOM 568 C CA . GLN A 1 78 ? -2.625 -8.809 1.987 1.00 98.12 78 GLN A CA 1
ATOM 569 C C . GLN A 1 78 ? -3.200 -8.828 3.397 1.00 98.12 78 GLN A C 1
ATOM 571 O O . GLN A 1 78 ? -4.197 -8.164 3.667 1.00 98.12 78 GLN A O 1
ATOM 576 N N . LEU A 1 79 ? -2.536 -9.540 4.303 1.00 98.56 79 LEU A N 1
ATOM 577 C CA . LEU A 1 79 ? -2.726 -9.404 5.743 1.00 98.56 79 LEU A CA 1
ATOM 578 C C . LEU A 1 79 ? -1.485 -8.751 6.346 1.00 98.56 79 LEU A C 1
ATOM 580 O O . LEU A 1 79 ? -0.356 -9.179 6.091 1.00 98.56 79 LEU A O 1
ATOM 584 N N . VAL A 1 80 ? -1.702 -7.731 7.164 1.00 98.50 80 VAL A N 1
ATOM 585 C CA . VAL A 1 80 ? -0.662 -6.932 7.807 1.00 98.50 80 VAL A CA 1
ATOM 586 C C . VAL A 1 80 ? -0.875 -6.961 9.316 1.00 98.50 80 VAL A C 1
ATOM 588 O O . VAL A 1 80 ? -1.989 -6.743 9.789 1.00 98.50 80 VAL A O 1
ATOM 591 N N . LYS A 1 81 ? 0.201 -7.190 10.072 1.00 98.38 81 LYS A N 1
ATOM 592 C CA . LYS A 1 81 ? 0.251 -6.931 11.513 1.00 98.38 81 LYS A CA 1
ATOM 593 C C . LYS A 1 81 ? 0.531 -5.453 11.729 1.00 98.38 81 LYS A C 1
ATOM 595 O O . LYS A 1 81 ? 1.568 -4.963 11.282 1.00 98.38 81 LYS A O 1
ATOM 600 N N . ALA A 1 82 ? -0.377 -4.753 12.392 1.00 98.25 82 ALA A N 1
ATOM 601 C CA . ALA A 1 82 ? -0.187 -3.347 12.703 1.00 98.25 82 ALA A CA 1
ATOM 602 C C . ALA A 1 82 ? 0.870 -3.177 13.803 1.00 98.25 82 ALA A C 1
ATOM 604 O O . ALA A 1 82 ? 0.892 -3.917 14.790 1.00 98.25 82 ALA A O 1
ATOM 605 N N . ASN A 1 83 ? 1.739 -2.186 13.629 1.00 97.94 83 ASN A N 1
ATOM 606 C CA . ASN A 1 83 ? 2.555 -1.655 14.711 1.00 97.94 83 ASN A CA 1
ATOM 607 C C . ASN A 1 83 ? 1.681 -0.775 15.622 1.00 97.94 83 ASN A C 1
ATOM 609 O O . ASN A 1 83 ? 0.615 -0.326 15.187 1.00 97.94 83 ASN A O 1
ATOM 613 N N . PRO A 1 84 ? 2.112 -0.500 16.868 1.00 96.94 84 PRO A N 1
ATOM 614 C CA . PRO A 1 84 ? 1.395 0.417 17.745 1.00 96.94 84 PRO A CA 1
ATOM 615 C C . PRO A 1 84 ? 1.111 1.749 17.047 1.00 96.94 84 PRO A C 1
ATOM 617 O O . PRO A 1 84 ? 2.006 2.349 16.448 1.00 96.94 84 PRO A O 1
ATOM 620 N N . ALA A 1 85 ? -0.143 2.195 17.113 1.00 96.88 85 ALA A N 1
ATOM 621 C CA . ALA A 1 85 ? -0.528 3.470 16.536 1.00 96.88 85 ALA A CA 1
ATOM 622 C C . ALA A 1 85 ? 0.121 4.632 17.298 1.00 96.88 85 ALA A C 1
ATOM 624 O O . ALA A 1 85 ? 0.222 4.618 18.526 1.00 96.88 85 ALA A O 1
ATOM 625 N N . MET A 1 86 ? 0.529 5.651 16.554 1.00 96.50 86 MET A N 1
ATOM 626 C CA . MET A 1 86 ? 0.890 6.957 17.079 1.00 96.50 86 MET A CA 1
ATOM 627 C C . MET A 1 86 ? -0.359 7.838 17.099 1.00 96.50 86 MET A C 1
ATOM 629 O O . MET A 1 86 ? -1.108 7.868 16.123 1.00 96.50 86 MET A O 1
ATOM 633 N N . GLY A 1 87 ? -0.553 8.577 18.190 1.00 93.31 87 GLY A N 1
ATOM 634 C CA . GLY A 1 87 ? -1.737 9.411 18.397 1.00 93.31 87 GLY A CA 1
ATOM 635 C C . GLY A 1 87 ? -2.950 8.627 18.909 1.00 93.31 87 GLY A C 1
ATOM 636 O O . GLY A 1 87 ? -3.079 7.417 18.714 1.00 93.31 87 GLY A O 1
ATOM 637 N N . ALA A 1 88 ? -3.846 9.334 19.593 1.00 93.12 88 ALA A N 1
ATOM 638 C CA . ALA A 1 88 ? -5.163 8.812 19.937 1.00 93.12 88 ALA A CA 1
ATOM 639 C C . ALA A 1 88 ? -6.091 8.935 18.720 1.00 93.12 88 ALA A C 1
ATOM 641 O O . ALA A 1 88 ? -5.967 9.888 17.956 1.00 93.12 88 ALA A O 1
ATOM 642 N N . GLY A 1 89 ? -7.015 7.988 18.535 1.00 95.81 89 GLY A N 1
ATOM 643 C CA . GLY A 1 89 ? -7.997 8.075 17.455 1.00 95.81 89 GLY A CA 1
ATOM 644 C C . GLY A 1 89 ? -8.453 6.733 16.896 1.00 95.81 89 GLY A C 1
ATOM 645 O O . GLY A 1 89 ? -8.320 5.681 17.529 1.00 95.81 89 GLY A O 1
ATOM 646 N N . ALA A 1 90 ? -8.984 6.775 15.680 1.00 96.19 90 ALA A N 1
ATOM 647 C CA . ALA A 1 90 ? -9.561 5.661 14.946 1.00 96.19 90 ALA A CA 1
ATOM 648 C C . ALA A 1 90 ? -8.596 4.474 14.841 1.00 96.19 90 ALA A C 1
ATOM 650 O O . ALA A 1 90 ? -9.008 3.322 15.037 1.00 96.19 90 ALA A O 1
ATOM 651 N N . LEU A 1 91 ? -7.310 4.754 14.603 1.00 97.88 91 LEU A N 1
ATOM 652 C CA . LEU A 1 91 ? -6.274 3.738 14.431 1.00 97.88 91 LEU A CA 1
ATOM 653 C C . LEU A 1 91 ? -5.706 3.196 15.753 1.00 97.88 91 LEU A C 1
ATOM 655 O O . LEU A 1 91 ? -5.031 2.166 15.745 1.00 97.88 91 LEU A O 1
ATOM 659 N N . ALA A 1 92 ? -6.021 3.806 16.899 1.00 97.38 92 ALA A N 1
ATOM 660 C CA . ALA A 1 92 ? -5.579 3.304 18.198 1.00 97.38 92 ALA A CA 1
ATOM 661 C C . ALA A 1 92 ? -6.155 1.905 18.483 1.00 97.38 92 ALA A C 1
ATOM 663 O O . ALA A 1 92 ? -7.356 1.666 18.331 1.00 97.38 92 ALA A O 1
ATOM 664 N N . GLY A 1 93 ? -5.300 0.967 18.897 1.00 96.56 93 GLY A N 1
ATOM 665 C CA . GLY A 1 93 ? -5.686 -0.418 19.196 1.00 96.56 93 GLY A CA 1
ATOM 666 C C . GLY A 1 93 ? -5.936 -1.307 17.972 1.00 96.56 93 GLY A C 1
ATOM 667 O O . GLY A 1 93 ? -6.319 -2.465 18.136 1.00 96.56 93 GLY A O 1
ATOM 668 N N . VAL A 1 94 ? -5.723 -0.810 16.746 1.00 98.31 94 VAL A N 1
ATOM 669 C CA . VAL A 1 94 ? -5.702 -1.675 15.558 1.00 98.31 94 VAL A CA 1
ATOM 670 C C . VAL A 1 94 ? -4.533 -2.653 15.677 1.00 98.31 94 VAL A C 1
ATOM 672 O O . VAL A 1 94 ? -3.396 -2.248 15.893 1.00 98.31 94 VAL A O 1
ATOM 675 N N . SER A 1 95 ? -4.825 -3.944 15.531 1.00 98.12 95 SER A N 1
ATOM 676 C CA . SER A 1 95 ? -3.840 -5.032 15.602 1.00 98.12 95 SER A CA 1
ATOM 677 C C . SER A 1 95 ? -3.506 -5.616 14.233 1.00 98.12 95 SER A C 1
ATOM 679 O O . SER A 1 95 ? -2.378 -6.050 14.005 1.00 98.12 95 SER A O 1
ATOM 681 N N . HIS A 1 96 ? -4.474 -5.618 13.314 1.00 98.50 96 HIS A N 1
ATOM 682 C CA . HIS A 1 96 ? -4.314 -6.165 11.973 1.00 98.50 96 HIS A CA 1
ATOM 683 C C . HIS A 1 96 ? -5.054 -5.320 10.948 1.00 98.50 96 HIS A C 1
ATOM 685 O O . HIS A 1 96 ? -6.091 -4.719 11.243 1.00 98.50 96 HIS A O 1
ATOM 691 N N . ILE A 1 97 ? -4.522 -5.315 9.731 1.00 98.62 97 ILE A N 1
ATOM 692 C CA . ILE A 1 97 ? -5.140 -4.684 8.571 1.00 98.62 97 ILE A CA 1
ATOM 693 C C . ILE A 1 97 ? -5.161 -5.697 7.440 1.00 98.62 97 ILE A C 1
ATOM 695 O O . ILE A 1 97 ? -4.139 -6.314 7.136 1.00 98.62 97 ILE A O 1
ATOM 699 N N . GLN A 1 98 ? -6.315 -5.859 6.808 1.00 98.44 98 GLN A N 1
ATOM 700 C CA . GLN A 1 98 ? -6.452 -6.699 5.629 1.00 98.44 98 GLN A CA 1
ATOM 701 C C . GLN A 1 98 ? -6.779 -5.838 4.417 1.00 98.44 98 GLN A C 1
ATOM 703 O O . GLN A 1 98 ? -7.699 -5.025 4.462 1.00 98.44 98 GLN A O 1
ATOM 708 N N . ARG A 1 99 ? -6.017 -6.038 3.343 1.00 98.38 99 ARG A N 1
ATOM 709 C CA . ARG A 1 99 ? -6.302 -5.504 2.016 1.00 98.38 99 ARG A CA 1
ATOM 710 C C . ARG A 1 99 ? -7.042 -6.564 1.212 1.00 98.38 99 ARG A C 1
ATOM 712 O O . ARG A 1 99 ? -6.475 -7.626 0.936 1.00 98.38 99 ARG A O 1
ATOM 719 N N . VAL A 1 100 ? -8.270 -6.257 0.818 1.00 98.38 100 VAL A N 1
ATOM 720 C CA . VAL A 1 100 ? -9.143 -7.132 0.027 1.00 98.38 100 VAL A CA 1
ATOM 721 C C . VAL A 1 100 ? -9.742 -6.378 -1.160 1.00 98.38 100 VAL A C 1
ATOM 723 O O . VAL A 1 100 ? -9.482 -5.189 -1.326 1.00 98.38 100 VAL A O 1
ATOM 726 N N . ALA A 1 101 ? -10.512 -7.075 -2.004 1.00 97.75 101 ALA A N 1
ATOM 727 C CA . ALA A 1 101 ? -11.212 -6.489 -3.155 1.00 97.75 101 ALA A CA 1
ATOM 728 C C . ALA A 1 101 ? -10.312 -5.590 -4.031 1.00 97.75 101 ALA A C 1
ATOM 730 O O . ALA A 1 101 ? -10.729 -4.532 -4.503 1.00 97.75 101 ALA A O 1
ATOM 731 N N . THR A 1 102 ? -9.050 -5.995 -4.204 1.00 97.88 102 THR A N 1
ATOM 732 C CA . THR A 1 102 ? -8.062 -5.233 -4.965 1.00 97.88 102 THR A CA 1
ATOM 733 C C . THR A 1 102 ? -8.449 -5.178 -6.436 1.00 97.88 102 THR A C 1
ATOM 735 O O . THR A 1 102 ? -8.857 -6.180 -7.022 1.00 97.88 102 THR A O 1
ATOM 738 N N . GLN A 1 103 ? -8.287 -4.002 -7.031 1.00 98.06 103 GLN A N 1
ATOM 739 C CA . GLN A 1 103 ? -8.492 -3.747 -8.449 1.00 98.06 103 GLN A CA 1
ATOM 740 C C . GLN A 1 103 ? -7.288 -2.971 -8.978 1.00 98.06 103 GLN A C 1
ATOM 742 O O . GLN A 1 103 ? -6.969 -1.881 -8.493 1.00 98.06 103 GLN A O 1
ATOM 747 N N . GLY A 1 104 ? -6.605 -3.542 -9.969 1.00 97.44 104 GLY A N 1
ATOM 748 C CA . GLY A 1 104 ? -5.428 -2.921 -10.568 1.00 97.44 104 GLY A CA 1
ATOM 749 C C . GLY A 1 104 ? -4.217 -2.888 -9.632 1.00 97.44 104 GLY A C 1
ATOM 750 O O . GLY A 1 104 ? -4.034 -3.739 -8.756 1.00 97.44 104 GLY A O 1
ATOM 751 N N . GLY A 1 105 ? -3.360 -1.892 -9.840 1.00 96.69 105 GLY A N 1
ATOM 752 C CA . GLY A 1 105 ? -2.125 -1.708 -9.084 1.00 96.69 105 GLY A CA 1
ATOM 753 C C . GLY A 1 105 ? -0.968 -2.626 -9.480 1.00 96.69 105 GLY A C 1
ATOM 754 O O . GLY A 1 105 ? 0.077 -2.526 -8.853 1.00 96.69 105 GLY A O 1
ATOM 755 N N . VAL A 1 106 ? -1.133 -3.515 -10.466 1.00 97.38 106 VAL A N 1
ATOM 756 C CA . VAL A 1 106 ? -0.047 -4.362 -10.994 1.00 97.38 106 VAL A CA 1
ATOM 757 C C . VAL A 1 106 ? 0.887 -3.569 -11.905 1.00 97.38 106 VAL A C 1
ATOM 759 O O . VAL A 1 106 ? 0.501 -2.532 -12.441 1.00 97.38 106 VAL A O 1
ATOM 762 N N . ALA A 1 107 ? 2.103 -4.080 -12.114 1.00 96.06 107 ALA A N 1
ATOM 763 C CA . ALA A 1 107 ? 3.056 -3.480 -13.040 1.00 96.06 107 ALA A CA 1
ATOM 764 C C . ALA A 1 107 ? 2.423 -3.261 -14.430 1.00 96.06 107 ALA A C 1
ATOM 766 O O . ALA A 1 107 ? 1.633 -4.097 -14.883 1.00 96.06 107 ALA A O 1
ATOM 767 N N . PRO A 1 108 ? 2.745 -2.147 -15.107 1.00 94.12 108 PRO A N 1
ATOM 768 C CA . PRO A 1 108 ? 2.180 -1.845 -16.415 1.00 94.12 108 PRO A CA 1
ATOM 769 C C . PRO A 1 108 ? 2.607 -2.888 -17.457 1.00 94.12 108 PRO A C 1
ATOM 771 O O . PRO A 1 108 ? 3.675 -3.489 -17.363 1.00 94.12 108 PRO A O 1
ATOM 774 N N . ALA A 1 109 ? 1.775 -3.066 -18.486 1.00 92.94 109 ALA A N 1
ATOM 775 C CA . ALA A 1 109 ? 2.060 -3.980 -19.594 1.00 92.94 109 ALA A CA 1
ATOM 776 C C . ALA A 1 109 ? 3.117 -3.440 -20.576 1.00 92.94 109 ALA A C 1
ATOM 778 O O . ALA A 1 109 ? 3.5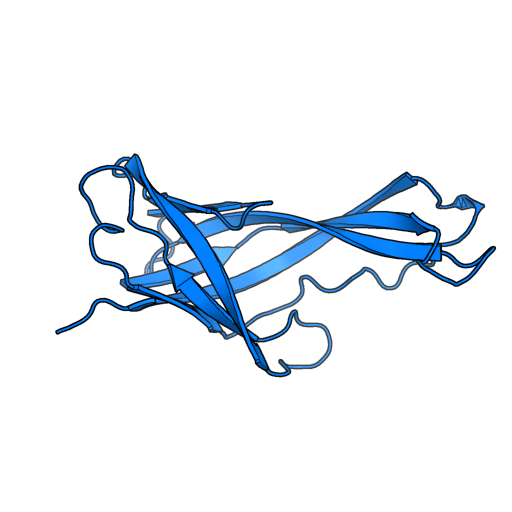74 -4.178 -21.448 1.00 92.94 109 ALA A O 1
ATOM 779 N N . SER A 1 110 ? 3.487 -2.158 -20.467 1.00 93.44 110 SER A N 1
ATOM 780 C CA . SER A 1 110 ? 4.560 -1.583 -21.274 1.00 93.44 110 SER A CA 1
ATOM 781 C C . SER A 1 110 ? 5.892 -2.276 -20.969 1.00 93.44 110 SER A C 1
ATOM 783 O O . SER A 1 110 ? 6.150 -2.641 -19.816 1.00 93.44 110 SER A O 1
ATOM 785 N N . PRO A 1 111 ? 6.754 -2.466 -21.982 1.00 93.56 111 PRO A N 1
ATOM 786 C CA . PRO A 1 111 ? 8.048 -3.087 -21.765 1.00 93.56 111 PRO A CA 1
ATOM 787 C C . PRO A 1 111 ? 8.891 -2.240 -20.806 1.00 93.56 111 PRO A C 1
ATOM 789 O O . PRO A 1 111 ? 8.931 -1.013 -20.899 1.00 93.56 111 PRO A O 1
ATOM 792 N N . CYS A 1 112 ? 9.565 -2.923 -19.886 1.00 95.94 112 CYS A N 1
ATOM 793 C CA . CYS A 1 112 ? 10.692 -2.384 -19.142 1.00 95.94 112 CYS A CA 1
ATOM 794 C C . CYS A 1 112 ? 11.951 -3.034 -19.711 1.00 95.94 112 CYS A C 1
ATOM 796 O O . CYS A 1 112 ? 12.136 -4.245 -19.595 1.00 95.94 112 CYS A O 1
ATOM 798 N N . ASP A 1 113 ? 12.770 -2.230 -20.379 1.00 95.44 113 ASP A N 1
ATOM 799 C CA . ASP A 1 113 ? 13.997 -2.640 -21.054 1.00 95.44 113 ASP A CA 1
ATOM 800 C C . ASP A 1 113 ? 15.117 -1.614 -20.808 1.00 95.44 113 ASP A C 1
ATOM 802 O O . ASP A 1 113 ? 14.965 -0.667 -20.031 1.00 95.44 113 ASP A O 1
ATOM 806 N N . ALA A 1 114 ? 16.256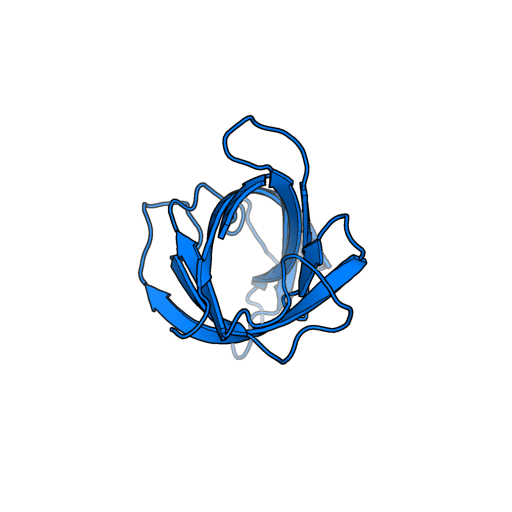 -1.796 -21.478 1.00 94.50 114 ALA A N 1
ATOM 807 C CA . ALA A 1 114 ? 17.410 -0.916 -21.327 1.00 94.50 114 ALA A CA 1
ATOM 808 C C . ALA A 1 114 ? 17.110 0.547 -21.695 1.00 94.50 114 ALA A C 1
ATOM 810 O O . ALA A 1 114 ? 17.662 1.450 -21.066 1.00 94.50 114 ALA A O 1
ATOM 811 N N . ALA A 1 115 ? 16.240 0.790 -22.682 1.00 94.94 115 ALA A N 1
ATOM 812 C CA . ALA A 1 115 ? 15.846 2.139 -23.081 1.00 94.94 115 ALA A CA 1
ATOM 813 C C . ALA A 1 115 ? 14.888 2.767 -22.057 1.00 94.94 115 ALA A C 1
ATOM 815 O O . ALA A 1 115 ? 14.913 3.977 -21.840 1.00 94.94 115 ALA A O 1
ATOM 816 N N . GLY A 1 116 ? 14.073 1.937 -21.402 1.00 94.25 116 GLY A N 1
ATOM 817 C CA . GLY A 1 116 ? 13.160 2.333 -20.336 1.00 94.25 116 GLY A CA 1
ATOM 818 C C . GLY A 1 116 ? 13.790 2.460 -18.946 1.00 94.25 116 GLY A C 1
ATOM 819 O O . GLY A 1 116 ? 13.079 2.842 -18.015 1.00 94.25 116 GLY A O 1
ATOM 820 N N . ARG A 1 117 ? 15.080 2.153 -18.756 1.00 96.12 117 ARG A N 1
ATOM 821 C CA . ARG A 1 117 ? 15.736 2.159 -17.435 1.00 96.12 117 ARG A CA 1
ATOM 822 C C . ARG A 1 117 ? 15.564 3.505 -16.716 1.00 96.12 117 ARG A C 1
ATOM 824 O O . ARG A 1 117 ? 15.856 4.563 -17.263 1.00 96.12 117 ARG A O 1
ATOM 831 N N . GLY A 1 118 ? 15.106 3.460 -15.465 1.00 96.06 118 GLY A N 1
ATOM 832 C CA . GLY A 1 118 ? 14.841 4.637 -14.631 1.00 96.06 118 GLY A CA 1
ATOM 833 C C . GLY A 1 118 ? 13.516 5.347 -14.928 1.00 96.06 118 GLY A C 1
ATOM 834 O O . GLY A 1 118 ? 13.132 6.254 -14.186 1.00 96.06 118 GLY A O 1
ATOM 835 N N . SER A 1 119 ? 12.785 4.937 -15.971 1.00 97.38 119 SER A N 1
ATOM 836 C CA . SER A 1 119 ? 11.438 5.451 -16.218 1.00 97.38 119 SER A CA 1
ATOM 837 C C . SER A 1 119 ? 10.487 5.038 -15.098 1.00 97.38 119 SER A C 1
ATOM 839 O O . SER A 1 119 ? 10.617 3.965 -14.501 1.00 97.38 119 SER A O 1
ATOM 841 N N . ARG A 1 120 ? 9.513 5.906 -14.818 1.00 97.44 120 ARG A N 1
ATOM 842 C CA . ARG A 1 120 ? 8.453 5.648 -13.846 1.00 97.44 120 ARG A CA 1
ATOM 843 C C . ARG A 1 120 ? 7.111 5.550 -14.534 1.00 97.44 120 ARG A C 1
ATOM 845 O O . ARG A 1 120 ? 6.835 6.291 -15.473 1.00 97.44 120 ARG A O 1
ATOM 852 N N . GLN A 1 121 ? 6.286 4.649 -14.031 1.00 97.69 121 GLN A N 1
ATOM 853 C CA . GLN A 1 121 ? 4.925 4.449 -14.496 1.00 97.69 121 GLN A CA 1
ATOM 854 C C . GLN A 1 121 ? 3.987 4.425 -13.306 1.00 97.69 121 GLN A C 1
ATOM 856 O O . GLN A 1 121 ? 4.302 3.864 -12.255 1.00 97.69 121 GLN A O 1
ATOM 861 N N . VAL A 1 122 ? 2.833 5.050 -13.492 1.00 97.75 122 VAL A N 1
ATOM 862 C CA . VAL A 1 122 ? 1.803 5.173 -12.471 1.00 97.75 122 VAL A CA 1
ATOM 863 C C . VAL A 1 122 ? 0.580 4.417 -12.955 1.00 97.75 122 VAL A C 1
ATOM 865 O O . VAL A 1 122 ? 0.101 4.638 -14.066 1.00 97.75 122 VAL A O 1
ATOM 868 N N . VAL A 1 123 ? 0.088 3.499 -12.130 1.00 97.94 123 VAL A N 1
ATOM 869 C CA . VAL A 1 123 ? -1.089 2.686 -12.442 1.00 97.94 123 VAL A CA 1
ATOM 870 C C . VAL A 1 123 ? -2.181 2.931 -11.415 1.00 97.94 123 VAL A C 1
ATOM 872 O O . VAL A 1 123 ? -1.908 3.099 -10.225 1.00 97.94 123 VAL A O 1
ATOM 875 N N . LYS A 1 124 ? -3.434 2.927 -11.874 1.00 98.06 124 LYS A N 1
ATOM 876 C CA . LYS A 1 124 ? -4.597 3.069 -10.996 1.00 98.06 124 LYS A CA 1
ATOM 877 C C . LYS A 1 124 ? -4.730 1.860 -10.080 1.00 98.06 124 LYS A C 1
ATOM 879 O O . LYS A 1 124 ? -4.461 0.724 -10.479 1.00 98.06 124 LYS A O 1
ATOM 884 N N . TYR A 1 125 ? -5.180 2.128 -8.865 1.00 97.44 125 TYR A N 1
ATOM 885 C CA . TYR A 1 125 ? -5.314 1.146 -7.809 1.00 97.44 125 TYR A CA 1
ATOM 886 C C . TYR A 1 125 ? -6.505 1.460 -6.912 1.00 97.44 125 TYR A C 1
ATOM 888 O O . TYR A 1 125 ? -6.721 2.605 -6.506 1.00 97.44 125 TYR A O 1
ATOM 896 N N . GLN A 1 126 ? -7.243 0.411 -6.568 1.00 98.25 126 GLN A N 1
ATOM 897 C CA . GLN A 1 126 ? -8.288 0.454 -5.560 1.00 98.25 126 GLN A CA 1
ATOM 898 C C . GLN A 1 126 ? -8.242 -0.810 -4.701 1.00 98.25 126 GLN A C 1
ATOM 900 O O . GLN A 1 126 ? -7.917 -1.888 -5.199 1.00 98.25 126 GLN A O 1
ATOM 905 N N . ALA A 1 127 ? -8.569 -0.690 -3.416 1.00 98.38 127 ALA A N 1
ATOM 906 C CA . ALA A 1 127 ? -8.760 -1.834 -2.531 1.00 98.38 127 ALA A CA 1
ATOM 907 C C . ALA A 1 127 ? -9.609 -1.475 -1.312 1.00 98.38 127 ALA A C 1
ATOM 909 O O . ALA A 1 127 ? -9.619 -0.325 -0.878 1.00 98.38 127 ALA A O 1
ATOM 910 N N . ASP A 1 128 ? -10.219 -2.480 -0.702 1.00 98.50 128 ASP A N 1
ATOM 911 C CA . ASP A 1 128 ? -10.847 -2.353 0.608 1.00 98.50 128 ASP A CA 1
ATOM 912 C C . ASP A 1 128 ? -9.818 -2.642 1.708 1.00 98.50 128 ASP A C 1
ATOM 914 O O . ASP A 1 128 ? -9.052 -3.608 1.629 1.00 98.50 128 ASP A O 1
ATOM 918 N N . TYR A 1 129 ? -9.818 -1.818 2.754 1.00 98.50 129 TYR A N 1
ATOM 919 C CA . TY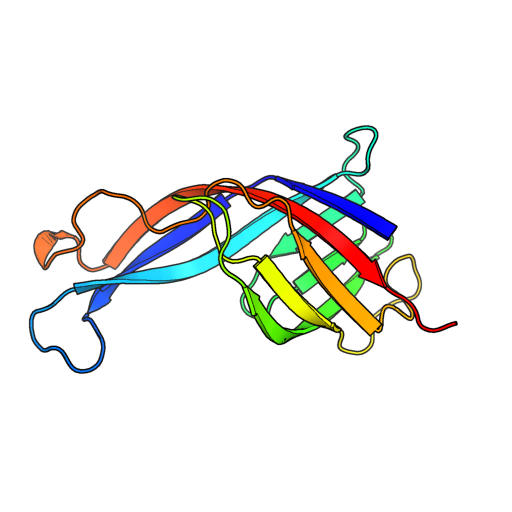R A 1 129 ? -9.003 -1.982 3.953 1.00 98.50 129 TYR A CA 1
ATOM 920 C C . TYR A 1 129 ? -9.890 -2.230 5.166 1.00 98.50 129 TYR A C 1
ATOM 922 O O . TYR A 1 129 ? -10.683 -1.374 5.559 1.00 98.50 129 TYR A O 1
ATOM 930 N N . ILE A 1 130 ? -9.710 -3.390 5.792 1.00 98.38 130 ILE A N 1
ATOM 931 C CA . ILE A 1 130 ? -10.419 -3.786 7.008 1.00 98.38 130 ILE A CA 1
ATOM 932 C C . ILE A 1 130 ? -9.442 -3.705 8.179 1.00 98.38 130 ILE A C 1
ATOM 934 O O . ILE A 1 130 ? -8.399 -4.359 8.170 1.00 98.38 130 ILE A O 1
ATOM 938 N N . PHE A 1 131 ? -9.777 -2.898 9.183 1.00 98.19 131 PHE A N 1
ATOM 939 C CA . PHE A 1 131 ? -8.967 -2.657 10.378 1.00 98.19 131 PHE A CA 1
ATOM 940 C C . PHE A 1 131 ? -9.576 -3.391 11.574 1.00 98.19 131 PHE A C 1
ATOM 942 O O . PHE A 1 131 ? -10.695 -3.066 12.000 1.00 98.19 131 PHE A O 1
ATOM 949 N N . TYR A 1 132 ? -8.818 -4.334 12.132 1.00 98.06 132 TYR A N 1
ATOM 950 C CA . TYR A 1 132 ? -9.233 -5.209 13.229 1.00 98.06 132 TYR A CA 1
ATOM 951 C C . TYR A 1 132 ? -8.644 -4.758 14.567 1.00 98.06 132 TYR A C 1
ATOM 953 O O . TYR A 1 132 ? -7.456 -4.436 14.654 1.00 98.06 132 TYR A O 1
ATOM 961 N N . LYS A 1 133 ? -9.453 -4.809 15.628 1.00 96.94 133 LYS A N 1
ATOM 962 C CA . LYS A 1 133 ? -9.031 -4.611 17.023 1.00 96.94 133 LYS A CA 1
ATOM 963 C C . LYS A 1 133 ? -9.296 -5.905 17.806 1.00 96.94 133 LYS A C 1
ATOM 965 O O . LYS A 1 133 ? -10.284 -6.571 17.498 1.00 96.94 133 LYS A O 1
ATOM 970 N N . PRO A 1 134 ? -8.424 -6.291 18.750 1.00 91.62 134 PRO A N 1
ATOM 971 C CA . PRO A 1 134 ? -8.712 -7.403 19.648 1.00 91.62 134 PRO A CA 1
ATOM 972 C C . PRO A 1 134 ? -9.921 -7.056 20.532 1.00 91.62 134 PRO A C 1
ATOM 974 O O . PRO A 1 134 ? -10.135 -5.881 20.842 1.00 91.62 134 PRO A O 1
ATOM 977 N N . VAL A 1 135 ? -10.702 -8.078 20.882 1.00 77.44 135 VAL A N 1
ATOM 978 C CA . VAL A 1 135 ? -11.836 -8.015 21.823 1.00 77.44 135 VAL A CA 1
ATOM 979 C C . VAL A 1 135 ? -11.387 -8.373 23.228 1.00 77.44 135 VAL A C 1
ATOM 981 O O . VAL A 1 135 ? -10.475 -9.224 23.340 1.00 77.44 135 VAL A O 1
#

pLDDT: mean 96.69, std 2.55, range [77.44, 98.69]